Protein AF-A0A1V9YKP7-F1 (afdb_monomer)

Organism: NCBI:txid74557

Structure (mmCIF, N/CA/C/O backbone):
data_AF-A0A1V9YKP7-F1
#
_entry.id   AF-A0A1V9YKP7-F1
#
loop_
_atom_site.group_PDB
_atom_site.id
_atom_site.type_symbol
_atom_site.label_atom_id
_atom_site.label_alt_id
_atom_site.label_comp_id
_atom_site.label_asym_id
_atom_site.label_entity_id
_atom_site.label_seq_id
_atom_site.pdbx_PDB_ins_code
_atom_site.Cartn_x
_atom_site.Cartn_y
_atom_site.Cartn_z
_atom_site.occupancy
_atom_site.B_iso_or_equiv
_atom_site.auth_seq_id
_atom_site.auth_comp_id
_atom_site.auth_asym_id
_atom_site.auth_atom_id
_atom_site.pdbx_PDB_model_num
ATOM 1 N N . MET A 1 1 ? -13.012 -19.879 22.724 1.00 54.12 1 MET A N 1
ATOM 2 C CA . MET A 1 1 ? -13.699 -21.178 22.910 1.00 54.12 1 MET A CA 1
ATOM 3 C C . MET A 1 1 ? -14.481 -21.636 21.665 1.00 54.12 1 MET A C 1
ATOM 5 O O . MET A 1 1 ? -14.403 -22.812 21.354 1.00 54.12 1 MET A O 1
ATOM 9 N N . LEU A 1 2 ? -15.132 -20.753 20.883 1.00 61.84 2 LEU A N 1
ATOM 10 C CA . LEU A 1 2 ? -15.895 -21.142 19.670 1.00 61.84 2 LEU A CA 1
ATOM 11 C C . LEU A 1 2 ? -15.049 -21.610 18.459 1.00 61.84 2 LEU A C 1
ATOM 13 O O . LEU A 1 2 ? -15.466 -22.504 17.734 1.00 61.84 2 LEU A O 1
ATOM 17 N N . MET A 1 3 ? -13.840 -21.072 18.243 1.00 60.72 3 MET A N 1
ATOM 18 C CA . MET A 1 3 ? -13.010 -21.427 17.069 1.00 60.72 3 MET A CA 1
ATOM 19 C C . MET A 1 3 ? -12.435 -22.858 17.086 1.00 60.72 3 MET A C 1
ATOM 21 O O . MET A 1 3 ? -12.074 -23.377 16.031 1.00 60.72 3 MET A O 1
ATOM 25 N N . GLN A 1 4 ? -12.330 -23.497 18.258 1.00 69.12 4 GLN A N 1
ATOM 26 C CA . GLN A 1 4 ? -11.786 -24.859 18.386 1.00 69.12 4 GLN A CA 1
ATOM 27 C C . GLN A 1 4 ? -12.814 -25.955 18.066 1.00 69.12 4 GLN A C 1
ATOM 29 O O . GLN A 1 4 ? -12.416 -27.085 17.809 1.00 69.12 4 GLN A O 1
ATOM 34 N N . GLN A 1 5 ? -14.112 -25.632 18.047 1.00 75.94 5 GLN A N 1
ATOM 35 C CA . GLN A 1 5 ? -15.186 -26.598 17.781 1.00 75.94 5 GLN A CA 1
ATOM 36 C C . GLN A 1 5 ? -15.619 -26.645 16.306 1.00 75.94 5 GLN A C 1
ATOM 38 O O . GLN A 1 5 ? -16.378 -27.525 15.913 1.00 75.94 5 GLN A O 1
ATOM 43 N N . MET A 1 6 ? -15.131 -25.719 15.476 1.00 83.06 6 MET A N 1
ATOM 44 C CA . MET A 1 6 ? -15.504 -25.636 14.064 1.00 83.06 6 MET A CA 1
ATOM 45 C C . MET A 1 6 ? -14.746 -26.663 13.218 1.00 83.06 6 MET A C 1
ATOM 47 O O . MET A 1 6 ? -13.512 -26.731 13.250 1.00 83.06 6 MET A O 1
ATOM 51 N N . ASN A 1 7 ? -15.473 -27.405 12.385 1.00 91.94 7 ASN A N 1
ATOM 52 C CA . ASN A 1 7 ? -14.862 -28.271 11.380 1.00 91.94 7 ASN A CA 1
ATOM 53 C C . ASN A 1 7 ? -14.179 -27.439 10.264 1.00 91.94 7 ASN A C 1
ATOM 55 O O . ASN A 1 7 ? -14.330 -26.217 10.166 1.00 91.94 7 ASN A O 1
ATOM 59 N N . ALA A 1 8 ? -13.364 -28.088 9.427 1.00 92.75 8 ALA A N 1
ATOM 60 C CA . ALA A 1 8 ? -12.609 -27.398 8.374 1.00 92.75 8 ALA A CA 1
ATOM 61 C C . ALA A 1 8 ? -13.515 -26.638 7.387 1.00 92.75 8 ALA A C 1
ATOM 63 O O . ALA A 1 8 ? -13.181 -25.520 6.992 1.00 92.75 8 ALA A O 1
ATOM 64 N N . PHE A 1 9 ? -14.670 -27.215 7.050 1.00 92.44 9 PHE A N 1
ATOM 65 C CA . PHE A 1 9 ? -15.636 -26.625 6.128 1.00 92.44 9 PHE A CA 1
ATOM 66 C C . PHE A 1 9 ? -16.215 -25.313 6.665 1.00 92.44 9 PHE A C 1
ATOM 68 O O . PHE A 1 9 ? -16.228 -24.306 5.962 1.00 92.44 9 PHE A O 1
ATOM 75 N N . GLU A 1 10 ? -16.613 -25.282 7.936 1.00 90.94 10 GLU A N 1
ATOM 76 C CA . GLU A 1 10 ? -17.198 -24.086 8.537 1.00 90.94 10 GLU A CA 1
ATOM 77 C C . GLU A 1 10 ? -16.186 -22.931 8.612 1.00 90.94 10 GLU A C 1
ATOM 79 O O . GLU A 1 10 ? -16.524 -21.774 8.354 1.00 90.94 10 GLU A O 1
ATOM 84 N N . ARG A 1 11 ? -14.911 -23.236 8.894 1.00 90.94 11 ARG A N 1
ATOM 85 C CA . ARG A 1 11 ? -13.830 -22.234 8.872 1.00 90.94 11 ARG A CA 1
ATOM 86 C C . ARG A 1 11 ? -13.591 -21.679 7.469 1.00 90.94 11 ARG A C 1
ATOM 88 O O . ARG A 1 11 ? -13.386 -20.474 7.327 1.00 90.94 11 ARG A O 1
ATOM 95 N N . ALA A 1 12 ? -13.620 -22.539 6.450 1.00 93.44 12 ALA A N 1
ATOM 96 C CA . ALA A 1 12 ? -13.477 -22.120 5.061 1.00 93.44 12 ALA A CA 1
ATOM 97 C C . ALA A 1 12 ? -14.642 -21.217 4.638 1.00 93.44 12 ALA A C 1
ATOM 99 O O . ALA A 1 12 ? -14.405 -20.118 4.142 1.00 93.44 12 ALA A O 1
ATOM 100 N N . TYR A 1 13 ? -15.882 -21.622 4.922 1.00 92.38 13 TYR A N 1
ATOM 101 C CA . TYR A 1 13 ? -17.084 -20.880 4.542 1.00 92.38 13 TYR A CA 1
ATOM 102 C C . TYR A 1 13 ? -17.110 -19.454 5.116 1.00 92.38 13 TYR A C 1
ATOM 104 O O . TYR A 1 13 ? -17.392 -18.502 4.392 1.00 92.38 13 TYR A O 1
ATOM 112 N N . ARG A 1 14 ? -16.719 -19.270 6.387 1.00 90.44 14 ARG A N 1
ATOM 113 C CA . ARG A 1 14 ? -16.667 -17.931 7.008 1.00 90.44 14 ARG A CA 1
ATOM 114 C C . ARG A 1 14 ? -15.625 -16.999 6.384 1.00 90.44 14 ARG A C 1
ATOM 116 O O . ARG A 1 14 ? -15.828 -15.791 6.376 1.00 90.44 14 ARG A O 1
ATOM 123 N N . ARG A 1 15 ? -14.512 -17.539 5.874 1.00 94.06 15 ARG A N 1
ATOM 124 C CA . ARG A 1 15 ? -13.457 -16.752 5.206 1.00 94.06 15 ARG A CA 1
ATOM 125 C C . ARG A 1 15 ? -13.748 -16.533 3.725 1.00 94.06 15 ARG A C 1
ATOM 127 O O . ARG A 1 15 ? -13.323 -15.522 3.174 1.00 94.06 15 ARG A O 1
ATOM 134 N N . LEU A 1 16 ? -14.462 -17.469 3.099 1.00 95.81 16 LEU A N 1
ATOM 135 C CA . LEU A 1 16 ? -14.725 -17.482 1.664 1.00 95.81 16 LEU A CA 1
ATOM 136 C C . LEU A 1 16 ? -15.393 -16.190 1.198 1.00 95.81 16 LEU A C 1
ATOM 138 O O . LEU A 1 16 ? -14.974 -15.640 0.191 1.00 95.81 16 LEU A O 1
ATOM 142 N N . PHE A 1 17 ? -16.367 -15.668 1.946 1.00 90.62 17 PHE A N 1
ATOM 143 C CA . PHE A 1 17 ? -17.062 -14.437 1.566 1.00 90.62 17 PHE A CA 1
ATOM 144 C C . PHE A 1 17 ? -16.105 -13.244 1.400 1.00 90.62 17 PHE A C 1
ATOM 146 O O . PHE A 1 17 ? -16.099 -12.602 0.353 1.00 90.62 17 PHE A O 1
ATOM 153 N N . ALA A 1 18 ? -15.237 -12.998 2.386 1.00 92.88 18 ALA A N 1
ATOM 154 C CA . ALA A 1 18 ? -14.243 -11.928 2.300 1.00 92.88 18 ALA A CA 1
ATOM 155 C C . ALA A 1 18 ? -13.232 -12.176 1.164 1.00 92.88 18 ALA A C 1
ATOM 157 O O . ALA A 1 18 ? -12.909 -11.256 0.419 1.00 92.88 18 ALA A O 1
ATOM 158 N N . LEU A 1 19 ? -12.787 -13.426 0.984 1.00 96.00 19 LEU A N 1
ATOM 159 C CA . LEU A 1 19 ? -11.863 -13.797 -0.093 1.00 96.00 19 LEU A CA 1
ATOM 160 C C . LEU A 1 19 ? -12.472 -13.614 -1.490 1.00 96.00 19 LEU A C 1
ATOM 162 O O . LEU A 1 19 ? -11.758 -13.222 -2.406 1.00 96.00 19 LEU A O 1
ATOM 166 N N . LEU A 1 20 ? -13.773 -13.865 -1.661 1.00 97.12 20 LEU A N 1
ATOM 167 C CA . LEU A 1 20 ? -14.478 -13.640 -2.925 1.00 97.12 20 LEU A CA 1
ATOM 168 C C . LEU A 1 20 ? -14.568 -12.149 -3.266 1.00 97.12 20 LEU A C 1
ATOM 170 O O . LEU A 1 20 ? -14.391 -11.782 -4.425 1.00 97.12 20 LEU A O 1
ATOM 174 N N . ILE A 1 21 ? -14.791 -11.290 -2.266 1.00 94.94 21 ILE A N 1
ATOM 175 C CA . ILE A 1 21 ? -14.767 -9.833 -2.457 1.00 94.94 21 ILE A CA 1
ATOM 176 C C . ILE A 1 21 ? -13.367 -9.385 -2.884 1.00 94.94 21 ILE A C 1
ATOM 178 O O . ILE A 1 21 ? -13.233 -8.675 -3.879 1.00 94.94 21 ILE A O 1
ATOM 182 N N . THR A 1 22 ? -12.323 -9.836 -2.181 1.00 94.44 22 THR A N 1
ATOM 183 C CA . THR A 1 22 ? -10.937 -9.528 -2.557 1.00 94.44 22 THR A CA 1
ATOM 184 C C . THR A 1 22 ? -10.625 -10.020 -3.967 1.00 94.44 22 THR A C 1
ATOM 186 O O . THR A 1 22 ? -10.097 -9.255 -4.763 1.00 94.44 22 THR A O 1
ATOM 189 N N . LEU A 1 23 ? -11.014 -11.249 -4.316 1.00 97.12 23 LEU A N 1
ATOM 190 C CA . LEU A 1 23 ? -10.816 -11.797 -5.658 1.00 97.12 23 LEU A CA 1
ATOM 191 C C . LEU A 1 23 ? -11.456 -10.913 -6.731 1.00 97.12 23 LEU A C 1
ATOM 193 O O . LEU A 1 23 ? -10.826 -10.632 -7.743 1.00 97.12 23 LEU A O 1
ATOM 197 N N . PHE A 1 24 ? -12.690 -10.457 -6.519 1.00 97.75 24 PHE A N 1
ATOM 198 C CA . PHE A 1 24 ? -13.364 -9.591 -7.481 1.00 97.75 24 PHE A CA 1
ATOM 199 C C . PHE A 1 24 ? -12.620 -8.263 -7.681 1.00 97.75 24 PHE A C 1
ATOM 201 O O . PHE A 1 24 ? -12.422 -7.836 -8.817 1.00 97.75 24 PHE A O 1
ATOM 208 N N . ILE A 1 25 ? -12.156 -7.640 -6.595 1.00 95.50 25 ILE A N 1
ATOM 209 C CA . ILE A 1 25 ? -11.366 -6.402 -6.657 1.00 95.50 25 ILE A CA 1
ATOM 210 C C . ILE A 1 25 ? -10.041 -6.646 -7.395 1.00 95.50 25 ILE A C 1
ATOM 212 O O . ILE A 1 25 ? -9.688 -5.878 -8.286 1.00 95.50 25 ILE A O 1
ATOM 216 N N . GLU A 1 26 ? -9.341 -7.740 -7.097 1.00 96.06 26 GLU A N 1
ATOM 217 C CA . GLU A 1 26 ? -8.081 -8.101 -7.761 1.00 96.06 26 GLU A CA 1
ATOM 218 C C . GLU A 1 26 ? -8.268 -8.404 -9.257 1.00 96.06 26 GLU A C 1
ATOM 220 O O . GLU A 1 26 ? -7.414 -8.068 -10.075 1.00 96.06 26 GLU A O 1
ATOM 225 N N . LEU A 1 27 ? -9.411 -8.966 -9.663 1.00 97.50 27 LEU A N 1
ATOM 226 C CA . LEU A 1 27 ? -9.735 -9.138 -11.083 1.00 97.50 27 LEU A CA 1
ATOM 227 C C . LEU A 1 27 ? -9.941 -7.793 -11.797 1.00 97.50 27 LEU A C 1
ATOM 229 O O . LEU A 1 27 ? -9.542 -7.654 -12.955 1.00 97.50 27 LEU A O 1
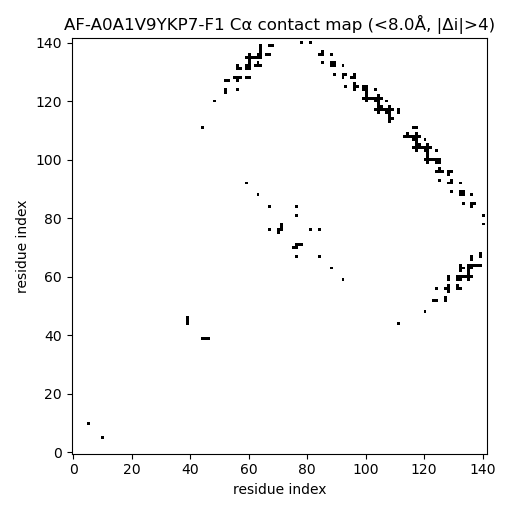ATOM 233 N N . LEU A 1 28 ? -10.503 -6.785 -11.120 1.00 97.50 28 LEU A N 1
ATOM 234 C CA . LEU A 1 28 ? -10.571 -5.421 -11.661 1.00 97.50 28 LEU A CA 1
ATOM 235 C C . LEU A 1 28 ? -9.173 -4.807 -11.796 1.00 97.50 28 LEU A C 1
ATOM 237 O O . LEU A 1 28 ? -8.884 -4.172 -12.809 1.00 97.50 28 LEU A O 1
ATOM 241 N N . VAL A 1 29 ? -8.285 -5.038 -10.825 1.00 95.44 29 VAL A N 1
ATOM 242 C CA . VAL A 1 29 ? -6.878 -4.614 -10.908 1.00 95.44 29 VAL A CA 1
ATOM 243 C C . VAL A 1 29 ? -6.185 -5.285 -12.097 1.00 95.44 29 VAL A C 1
ATOM 245 O O . VAL A 1 29 ? -5.555 -4.598 -12.901 1.00 95.44 29 VAL A O 1
ATOM 248 N N . ALA A 1 30 ? -6.361 -6.596 -12.282 1.00 96.12 30 ALA A N 1
ATOM 249 C CA . ALA A 1 30 ? -5.820 -7.326 -13.428 1.00 96.12 30 ALA A CA 1
ATOM 250 C C . ALA A 1 30 ? -6.344 -6.776 -14.767 1.00 96.12 30 ALA A C 1
ATOM 252 O O . ALA A 1 30 ? -5.574 -6.608 -15.717 1.00 96.12 30 ALA A O 1
ATOM 253 N N . PHE A 1 31 ? -7.633 -6.426 -14.835 1.00 97.00 31 PHE A N 1
ATOM 254 C CA . PHE A 1 31 ? -8.212 -5.764 -16.002 1.00 97.00 31 PHE A CA 1
ATOM 255 C C . PHE A 1 31 ? -7.547 -4.408 -16.275 1.00 97.00 31 PHE A C 1
ATOM 257 O O . PHE A 1 31 ? -7.166 -4.146 -17.415 1.00 97.00 31 PHE A O 1
ATOM 264 N N . VAL A 1 32 ? -7.334 -3.572 -15.254 1.00 96.12 32 VAL A N 1
ATOM 265 C CA . VAL A 1 32 ? -6.629 -2.287 -15.407 1.00 96.12 32 VAL A CA 1
ATOM 266 C C . VAL A 1 32 ? -5.198 -2.505 -15.901 1.00 96.12 32 VAL A C 1
ATOM 268 O O . VAL A 1 32 ? -4.803 -1.874 -16.877 1.00 96.12 32 VAL A O 1
ATOM 271 N N . ILE A 1 33 ? -4.448 -3.438 -15.306 1.00 95.75 33 ILE A N 1
ATOM 272 C CA . ILE A 1 33 ? -3.074 -3.773 -15.717 1.00 95.75 33 ILE A CA 1
ATOM 273 C C . ILE A 1 33 ? -3.028 -4.209 -17.190 1.00 95.75 33 ILE A C 1
ATOM 275 O O . ILE A 1 33 ? -2.132 -3.788 -17.921 1.00 95.75 33 ILE A O 1
ATOM 279 N N . SER A 1 34 ? -4.019 -4.977 -17.665 1.00 95.69 34 SER A N 1
ATOM 280 C CA . SER A 1 34 ? -4.099 -5.415 -19.070 1.00 95.69 34 SER A CA 1
ATOM 281 C C . SER A 1 34 ? -4.232 -4.266 -20.077 1.00 95.69 34 SER A C 1
ATOM 283 O O . SER A 1 34 ? -3.917 -4.425 -21.252 1.00 95.69 34 SER A O 1
ATOM 285 N N . ARG A 1 35 ? -4.668 -3.078 -19.639 1.00 97.06 35 ARG A N 1
ATOM 286 C CA . ARG A 1 35 ? -4.721 -1.881 -20.493 1.00 97.06 35 ARG A CA 1
ATOM 287 C C . ARG A 1 35 ? -3.348 -1.243 -20.708 1.00 97.06 35 ARG A C 1
ATOM 289 O O . ARG A 1 35 ? -3.223 -0.407 -21.596 1.00 97.06 35 ARG A O 1
ATOM 296 N N . TYR A 1 36 ? -2.338 -1.644 -19.935 1.00 95.50 36 TYR A N 1
ATOM 297 C CA . TYR A 1 36 ? -0.969 -1.128 -19.992 1.00 95.50 36 TYR A CA 1
ATOM 298 C C . TYR A 1 36 ? 0.032 -2.151 -20.549 1.00 95.50 36 TYR A C 1
ATOM 300 O O . TYR A 1 36 ? 1.235 -2.002 -20.339 1.00 95.50 36 TYR A O 1
ATOM 308 N N . THR A 1 37 ? -0.429 -3.186 -21.264 1.00 93.44 37 THR A N 1
ATOM 309 C CA . THR A 1 37 ? 0.443 -4.238 -21.814 1.00 93.44 37 THR A CA 1
ATOM 310 C C . THR A 1 37 ? 1.579 -3.680 -22.673 1.00 93.44 37 THR A C 1
ATOM 312 O O . THR A 1 37 ? 2.713 -4.103 -22.479 1.00 93.44 37 THR A O 1
ATOM 315 N N . ASP A 1 38 ? 1.328 -2.690 -23.533 1.00 95.75 38 ASP A N 1
ATOM 316 C CA . ASP A 1 38 ? 2.373 -2.079 -24.374 1.00 95.75 38 ASP A CA 1
ATOM 317 C C . ASP A 1 38 ? 3.473 -1.405 -23.528 1.00 95.75 38 ASP A C 1
ATOM 319 O O . ASP A 1 38 ? 4.673 -1.557 -23.780 1.00 95.75 38 ASP A O 1
ATOM 323 N N . THR A 1 39 ? 3.079 -0.717 -22.451 1.00 94.38 39 THR A N 1
ATOM 324 C CA . THR A 1 39 ? 4.014 -0.118 -21.488 1.00 94.38 39 THR A CA 1
AT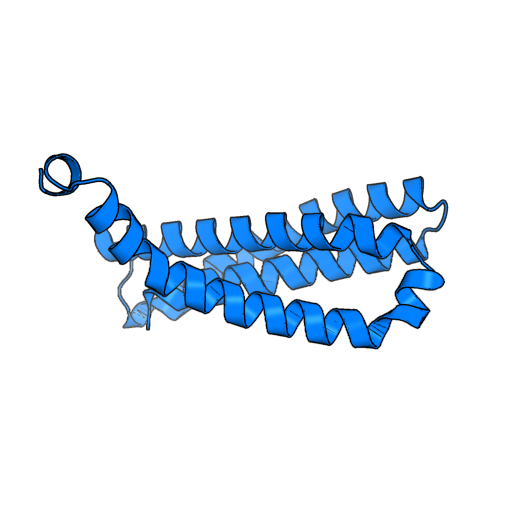OM 325 C C . THR A 1 39 ? 4.811 -1.190 -20.751 1.00 94.38 39 THR A C 1
ATOM 327 O O . THR A 1 39 ? 6.019 -1.048 -20.580 1.00 94.38 39 THR A O 1
ATOM 330 N N . LEU A 1 40 ? 4.160 -2.277 -20.330 1.00 94.56 40 LEU A N 1
ATOM 331 C CA . LEU A 1 40 ? 4.808 -3.384 -19.624 1.00 94.56 40 LEU A CA 1
ATOM 332 C C . LEU A 1 40 ? 5.735 -4.198 -20.536 1.00 94.56 40 LEU A C 1
ATOM 334 O O . LEU A 1 40 ? 6.712 -4.758 -20.053 1.00 94.56 40 LEU A O 1
ATOM 338 N N . GLN A 1 41 ? 5.479 -4.238 -21.844 1.00 95.00 41 GLN A N 1
ATOM 339 C CA . GLN A 1 41 ? 6.409 -4.804 -22.825 1.00 95.00 41 GLN A CA 1
ATOM 340 C C . GLN A 1 41 ? 7.628 -3.903 -23.036 1.00 95.00 41 GLN A C 1
ATOM 342 O O . GLN A 1 41 ? 8.741 -4.401 -23.179 1.00 95.00 41 GLN A O 1
ATOM 347 N N . THR A 1 42 ? 7.429 -2.583 -23.006 1.00 94.88 42 THR A N 1
ATOM 348 C CA . THR A 1 42 ? 8.520 -1.601 -23.104 1.00 94.88 42 THR A CA 1
ATOM 349 C C . THR A 1 42 ? 9.386 -1.589 -21.840 1.00 94.88 42 THR A C 1
ATOM 351 O O . THR A 1 42 ? 10.607 -1.467 -21.923 1.00 94.88 42 THR A O 1
ATOM 354 N N . TYR A 1 43 ? 8.771 -1.766 -20.666 1.00 93.81 43 TYR A N 1
ATOM 355 C CA . TYR A 1 43 ? 9.438 -1.771 -19.361 1.00 93.81 43 TYR A CA 1
ATOM 356 C C . TYR A 1 43 ? 9.074 -3.022 -18.539 1.00 93.81 43 TYR A C 1
ATOM 358 O O . TYR A 1 43 ? 8.318 -2.924 -17.564 1.00 93.81 43 TYR A O 1
ATOM 366 N N . PRO A 1 44 ? 9.635 -4.204 -18.869 1.00 93.25 44 PRO A N 1
ATOM 367 C CA . PRO A 1 44 ? 9.250 -5.474 -18.244 1.00 93.25 44 PRO A CA 1
ATOM 368 C C . PRO A 1 44 ? 9.445 -5.514 -16.729 1.00 93.25 44 PRO A C 1
ATOM 370 O O . PRO A 1 44 ? 8.681 -6.167 -16.017 1.00 93.25 44 PRO A O 1
ATOM 373 N N . LEU A 1 45 ? 10.433 -4.779 -16.214 1.00 94.94 45 LEU A N 1
ATOM 374 C CA . LEU A 1 45 ? 10.734 -4.756 -14.788 1.00 94.94 45 LEU A CA 1
ATOM 375 C C . LEU A 1 45 ? 9.585 -4.161 -13.949 1.00 94.94 45 LEU A C 1
ATOM 377 O O . LEU A 1 45 ? 9.458 -4.505 -12.777 1.00 94.94 45 LEU A O 1
ATOM 381 N N . LEU A 1 46 ? 8.685 -3.356 -14.537 1.00 95.50 46 LEU A N 1
ATOM 382 C CA . LEU A 1 46 ? 7.482 -2.875 -13.842 1.00 95.50 46 LEU A CA 1
ATOM 383 C C . LEU A 1 46 ? 6.621 -4.032 -13.326 1.00 95.50 46 LEU A C 1
ATOM 385 O O . LEU A 1 46 ? 6.105 -3.953 -12.213 1.00 95.50 46 LEU A O 1
ATOM 389 N N . MET A 1 47 ? 6.521 -5.132 -14.081 1.00 95.25 47 MET A N 1
ATOM 390 C CA . MET A 1 47 ? 5.746 -6.305 -13.668 1.00 95.25 47 MET A CA 1
ATOM 391 C C . MET A 1 47 ? 6.292 -6.939 -12.385 1.00 95.25 47 MET A C 1
ATOM 393 O O . MET A 1 47 ? 5.513 -7.422 -11.567 1.00 95.25 47 MET A O 1
ATOM 397 N N . ALA A 1 48 ? 7.611 -6.895 -12.177 1.00 94.44 48 ALA A N 1
ATOM 398 C CA . ALA A 1 48 ? 8.238 -7.401 -10.959 1.00 94.44 48 ALA A CA 1
ATOM 399 C C . ALA A 1 48 ? 7.954 -6.507 -9.737 1.00 94.44 48 ALA A C 1
ATOM 401 O O . ALA A 1 48 ? 7.891 -7.007 -8.615 1.00 94.44 48 ALA A O 1
ATOM 402 N N . PHE A 1 49 ? 7.733 -5.203 -9.941 1.00 96.75 49 PHE A N 1
ATOM 403 C CA . PHE A 1 49 ? 7.426 -4.259 -8.863 1.00 96.75 49 PHE A CA 1
ATOM 404 C C . PHE A 1 49 ? 5.939 -4.199 -8.488 1.00 96.75 49 PHE A C 1
ATOM 406 O O . PHE A 1 49 ? 5.639 -3.863 -7.345 1.00 96.75 49 PHE A O 1
ATOM 413 N N . ILE A 1 50 ? 5.010 -4.579 -9.376 1.00 96.38 50 ILE A N 1
ATOM 414 C CA . ILE A 1 50 ? 3.565 -4.649 -9.068 1.00 96.38 50 ILE A CA 1
ATOM 415 C C . ILE A 1 50 ? 3.272 -5.439 -7.772 1.00 96.38 50 ILE A C 1
ATOM 417 O O . ILE A 1 50 ? 2.661 -4.865 -6.865 1.00 96.38 50 ILE A O 1
ATOM 421 N N . PRO A 1 51 ? 3.708 -6.709 -7.610 1.00 96.44 51 PRO A N 1
ATOM 422 C CA . PRO A 1 51 ? 3.417 -7.469 -6.393 1.00 96.44 51 PRO A CA 1
ATOM 423 C C . PRO A 1 51 ? 4.131 -6.906 -5.160 1.00 96.44 51 PRO A C 1
ATOM 425 O O . PRO A 1 51 ? 3.592 -6.984 -4.059 1.00 96.44 51 PRO A O 1
ATOM 428 N N . VAL A 1 52 ? 5.315 -6.306 -5.328 1.00 97.06 52 VAL A N 1
ATOM 429 C CA . VAL A 1 52 ? 6.059 -5.669 -4.230 1.00 97.06 52 VAL A CA 1
ATOM 430 C C . VAL A 1 52 ? 5.282 -4.474 -3.688 1.00 97.06 52 VAL A C 1
ATOM 432 O O . VAL A 1 52 ? 5.065 -4.378 -2.479 1.00 97.06 52 VAL A O 1
ATOM 435 N N . ILE A 1 53 ? 4.825 -3.595 -4.583 1.00 97.75 53 ILE A N 1
ATOM 436 C CA . ILE A 1 53 ? 4.046 -2.414 -4.216 1.00 97.75 53 ILE A CA 1
ATOM 437 C C . ILE A 1 53 ? 2.743 -2.841 -3.538 1.00 97.75 53 ILE A C 1
ATOM 439 O O . ILE A 1 53 ? 2.439 -2.398 -2.431 1.00 97.75 53 ILE A O 1
ATOM 443 N N . SER A 1 54 ? 2.023 -3.784 -4.152 1.00 96.44 54 SER A N 1
ATOM 444 C CA . SER A 1 54 ? 0.755 -4.290 -3.624 1.00 96.44 54 SER A CA 1
ATOM 445 C C . SER A 1 54 ? 0.898 -4.911 -2.231 1.00 96.44 54 SER A C 1
ATOM 447 O O . SER A 1 54 ? 0.117 -4.608 -1.329 1.00 96.44 54 SER A O 1
ATOM 449 N N . ALA A 1 55 ? 1.909 -5.759 -2.021 1.00 97.25 55 ALA A N 1
ATOM 450 C CA . ALA A 1 55 ? 2.104 -6.453 -0.751 1.00 97.25 55 ALA A CA 1
ATOM 451 C C . ALA A 1 55 ? 2.497 -5.499 0.385 1.00 97.25 55 ALA A C 1
ATOM 453 O O . ALA A 1 55 ? 1.981 -5.609 1.498 1.00 97.25 55 ALA A O 1
ATOM 454 N N . VAL A 1 56 ? 3.402 -4.553 0.119 1.00 97.88 56 VAL A N 1
ATOM 455 C CA . VAL A 1 56 ? 3.862 -3.605 1.142 1.00 97.88 56 VAL A CA 1
ATOM 456 C C . VAL A 1 56 ? 2.739 -2.649 1.530 1.00 97.88 56 VAL A C 1
ATOM 458 O O . VAL A 1 56 ? 2.464 -2.500 2.721 1.00 97.88 56 VAL A O 1
ATOM 461 N N . SER A 1 57 ? 2.049 -2.054 0.557 1.00 97.12 57 SER A N 1
ATOM 462 C CA . SER A 1 57 ? 0.927 -1.156 0.837 1.00 97.12 57 SER A CA 1
ATOM 463 C C . SER A 1 57 ? -0.218 -1.891 1.533 1.00 97.12 57 SER A C 1
ATOM 465 O O . SER A 1 57 ? -0.734 -1.400 2.534 1.00 97.12 57 SER A O 1
ATOM 467 N N . GLY A 1 58 ? -0.555 -3.110 1.097 1.00 96.44 58 GLY A N 1
ATOM 468 C CA . GLY A 1 58 ? -1.557 -3.945 1.764 1.00 96.44 58 GLY A CA 1
ATOM 469 C C . GLY A 1 58 ? -1.224 -4.213 3.235 1.00 96.44 58 GLY A C 1
ATOM 470 O O . GLY A 1 58 ? -2.088 -4.073 4.102 1.00 96.44 58 GLY A O 1
ATOM 471 N N . ASN A 1 59 ? 0.041 -4.508 3.547 1.00 97.50 59 ASN A N 1
ATOM 472 C CA . ASN A 1 59 ? 0.492 -4.693 4.926 1.00 97.50 59 ASN A CA 1
ATOM 473 C C . ASN A 1 59 ? 0.392 -3.410 5.759 1.00 97.50 59 ASN A C 1
ATOM 475 O O . ASN A 1 59 ? 0.001 -3.487 6.922 1.00 97.50 59 ASN A O 1
ATOM 479 N N . VAL A 1 60 ? 0.695 -2.242 5.184 1.00 97.81 60 VAL A N 1
ATOM 480 C CA . VAL A 1 60 ? 0.490 -0.957 5.873 1.00 97.81 60 VAL A CA 1
ATOM 481 C C . VAL A 1 60 ? -0.994 -0.738 6.173 1.00 97.81 60 VAL A C 1
ATOM 483 O O . VAL A 1 60 ? -1.343 -0.427 7.308 1.00 97.81 60 VAL A O 1
ATOM 486 N N . GLY A 1 61 ? -1.884 -0.977 5.206 1.00 97.19 61 GLY A N 1
ATOM 487 C CA . GLY A 1 61 ? -3.328 -0.848 5.426 1.00 97.19 61 GLY A CA 1
ATOM 488 C C . GLY A 1 61 ? -3.851 -1.778 6.527 1.00 97.19 61 GLY A C 1
ATOM 489 O O . GLY A 1 61 ? -4.633 -1.355 7.380 1.00 97.19 61 GLY A O 1
ATOM 490 N N . LEU A 1 62 ? -3.369 -3.026 6.572 1.00 96.75 62 LEU A N 1
ATOM 491 C CA . LEU A 1 62 ? -3.697 -3.977 7.641 1.00 96.75 62 LEU A CA 1
ATOM 492 C C . LEU A 1 62 ? -3.165 -3.527 9.009 1.00 96.75 62 LEU A C 1
ATOM 494 O O . LEU A 1 62 ? -3.863 -3.682 10.014 1.00 96.75 62 LEU A O 1
ATOM 498 N N . GLN A 1 63 ? -1.960 -2.951 9.062 1.00 97.75 63 GLN A N 1
ATOM 499 C CA . GLN A 1 63 ? -1.397 -2.391 10.292 1.00 97.75 63 GLN A CA 1
ATOM 500 C C . GLN A 1 63 ? -2.248 -1.223 10.798 1.00 97.75 63 GLN A C 1
ATOM 502 O O . GLN A 1 63 ? -2.689 -1.261 11.948 1.00 97.75 63 GLN A O 1
ATOM 507 N N . SER A 1 64 ? -2.569 -0.254 9.938 1.00 96.81 64 SER A N 1
ATOM 508 C CA . SER A 1 64 ? -3.414 0.887 10.303 1.00 96.81 64 SER A CA 1
ATOM 509 C C . SER A 1 64 ? -4.816 0.453 10.748 1.00 96.81 64 SER A C 1
ATOM 511 O O . SER A 1 64 ? -5.304 0.910 11.782 1.00 96.81 64 SER A O 1
ATOM 513 N N . SER A 1 65 ? -5.444 -0.504 10.053 1.00 96.94 65 SER A N 1
ATOM 514 C CA . SER A 1 65 ? -6.743 -1.062 10.460 1.00 96.94 65 SER A CA 1
ATOM 515 C C . SER A 1 65 ? -6.672 -1.751 11.823 1.00 96.94 65 SER A C 1
ATOM 517 O O . SER A 1 65 ? -7.524 -1.519 12.685 1.00 96.94 65 SER A O 1
ATOM 519 N N . SER A 1 66 ? -5.629 -2.548 12.073 1.00 96.75 66 SER A N 1
ATOM 520 C CA . SER A 1 66 ? -5.433 -3.206 13.366 1.00 96.75 66 SER A CA 1
ATOM 521 C C . SER A 1 66 ? -5.198 -2.206 14.501 1.00 96.75 66 SER A C 1
ATOM 523 O O . SER A 1 66 ? -5.685 -2.439 15.609 1.00 96.75 66 SER A O 1
ATOM 525 N N . ILE A 1 67 ? -4.459 -1.119 14.257 1.00 96.00 67 ILE A N 1
ATOM 526 C CA . ILE A 1 67 ? -4.195 -0.071 15.252 1.00 96.00 67 ILE A CA 1
ATOM 527 C C . ILE A 1 67 ? -5.498 0.639 15.625 1.00 96.00 67 ILE A C 1
ATOM 529 O O . ILE A 1 67 ? -5.832 0.707 16.810 1.00 96.00 67 ILE A O 1
ATOM 533 N N . ILE A 1 68 ? -6.274 1.093 14.634 1.00 95.88 68 ILE A N 1
ATOM 534 C CA . ILE A 1 68 ? -7.546 1.789 14.874 1.00 95.88 68 ILE A CA 1
ATOM 535 C C . ILE A 1 68 ? -8.564 0.862 15.541 1.00 95.88 68 ILE A C 1
ATOM 537 O O . ILE A 1 68 ? -9.146 1.229 16.560 1.00 95.88 68 ILE A O 1
ATOM 541 N N . THR A 1 69 ? -8.725 -0.368 15.047 1.00 95.56 69 THR A N 1
ATOM 542 C CA . THR A 1 69 ? -9.647 -1.353 15.641 1.00 95.56 69 THR A CA 1
ATOM 543 C C . THR A 1 69 ? -9.305 -1.620 17.106 1.00 95.56 69 THR A C 1
ATOM 545 O O . THR A 1 69 ? -10.187 -1.656 17.964 1.00 95.56 69 THR A O 1
ATOM 548 N N . ARG A 1 70 ? -8.012 -1.763 17.426 1.00 94.81 70 ARG A N 1
ATOM 549 C CA . ARG A 1 70 ? -7.554 -1.961 18.804 1.00 94.81 70 ARG A CA 1
ATOM 550 C C . ARG A 1 70 ? -7.795 -0.726 19.668 1.00 94.81 70 ARG A C 1
ATOM 552 O O . ARG A 1 70 ? -8.206 -0.872 20.816 1.00 94.81 70 ARG A O 1
ATOM 559 N N . ALA A 1 71 ? -7.553 0.471 19.141 1.00 93.38 71 ALA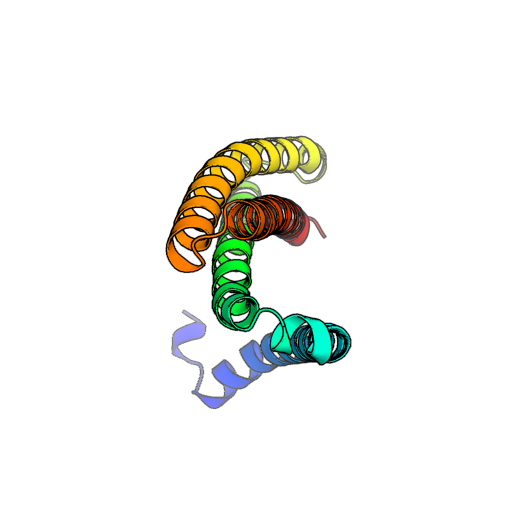 A N 1
ATOM 560 C CA . ALA A 1 71 ? -7.791 1.718 19.861 1.00 93.38 71 ALA A CA 1
ATOM 561 C C . ALA A 1 71 ? -9.279 1.914 20.195 1.00 93.38 71 ALA A C 1
ATOM 563 O O . ALA A 1 71 ? -9.599 2.300 21.319 1.00 93.38 71 ALA A O 1
ATOM 564 N N . LEU A 1 72 ? -10.176 1.582 19.260 1.00 94.12 72 LEU A N 1
ATOM 565 C CA . LEU A 1 72 ? -11.626 1.577 19.479 1.00 94.12 72 LEU A CA 1
ATOM 566 C C . LEU A 1 72 ? -12.025 0.544 20.542 1.00 94.12 72 LEU A C 1
ATOM 568 O O . LEU A 1 72 ? -12.735 0.876 21.487 1.00 94.12 72 LEU A O 1
ATOM 572 N N . ALA A 1 73 ? -11.523 -0.691 20.435 1.00 94.56 73 ALA A N 1
ATOM 573 C CA . ALA A 1 73 ? -11.844 -1.769 21.373 1.00 94.56 73 ALA A CA 1
ATOM 574 C C . ALA A 1 73 ? -11.374 -1.488 22.812 1.00 94.56 73 ALA A C 1
ATOM 576 O O . ALA A 1 73 ? -12.008 -1.930 23.766 1.00 94.56 73 ALA A O 1
ATOM 577 N N . LEU A 1 74 ? -10.271 -0.750 22.972 1.00 95.00 74 LEU A N 1
ATOM 578 C CA . LEU A 1 74 ? -9.747 -0.320 24.272 1.00 95.00 74 LEU A CA 1
ATOM 579 C C . LEU A 1 74 ? -10.367 0.996 24.776 1.00 95.00 74 LEU A C 1
ATOM 581 O O . LEU A 1 74 ? -10.002 1.453 25.855 1.00 95.00 74 LEU A O 1
ATOM 585 N N . GLY A 1 75 ? -11.265 1.626 24.008 1.00 91.62 75 GLY A N 1
ATOM 586 C CA . GLY A 1 75 ? -11.868 2.916 24.357 1.00 91.62 75 GLY A CA 1
ATOM 587 C C . GLY A 1 75 ? -10.892 4.101 24.331 1.00 91.62 75 GLY A C 1
ATOM 588 O O . GLY A 1 75 ? -11.192 5.149 24.894 1.00 91.62 75 GLY A O 1
ATOM 589 N N . LEU A 1 76 ? -9.726 3.950 23.689 1.00 89.81 76 LEU A N 1
ATOM 590 C CA . LEU A 1 76 ? -8.711 5.005 23.552 1.00 89.81 76 LEU A CA 1
ATOM 591 C C . LEU A 1 76 ? -9.103 6.055 22.506 1.00 89.81 76 LEU A C 1
ATOM 593 O O . LEU A 1 76 ? -8.643 7.193 22.559 1.00 89.81 76 LEU A O 1
ATOM 597 N N . VAL A 1 77 ? -9.936 5.660 21.543 1.00 88.81 77 VAL A N 1
ATOM 598 C CA . VAL A 1 77 ? -10.496 6.518 20.497 1.00 88.81 77 VAL A CA 1
ATOM 599 C C . VAL A 1 77 ? -11.997 6.264 20.439 1.00 88.81 77 VAL A C 1
ATOM 601 O O . VAL A 1 77 ? -12.447 5.127 20.547 1.00 88.81 77 VAL A O 1
ATOM 604 N N . SER A 1 78 ? -12.777 7.327 20.255 1.00 86.25 78 SER A N 1
ATOM 605 C CA . SER A 1 78 ? -14.210 7.243 19.959 1.00 86.25 78 SER A CA 1
ATOM 606 C C . SER A 1 78 ? -14.465 7.616 18.498 1.00 86.25 78 SER A C 1
ATOM 608 O O . SER A 1 78 ? -13.704 8.391 17.918 1.00 86.25 78 SER A O 1
ATOM 610 N N . VAL A 1 79 ? -15.547 7.105 17.902 1.00 81.50 79 VAL A N 1
ATOM 611 C CA . VAL A 1 79 ? -15.917 7.394 16.499 1.00 81.50 79 VAL A CA 1
ATOM 612 C C . VAL A 1 79 ? -15.965 8.906 16.191 1.00 81.50 79 VAL A C 1
ATOM 614 O O . VAL A 1 79 ? -15.384 9.312 15.187 1.00 81.50 79 VAL A O 1
ATOM 617 N N . PRO A 1 80 ? -16.517 9.787 17.057 1.00 83.81 80 PRO A N 1
ATOM 618 C CA . PRO A 1 80 ? -16.495 11.235 16.816 1.00 83.81 80 PRO A CA 1
ATOM 619 C C . PRO A 1 80 ? -15.087 11.854 16.785 1.00 83.81 80 PRO A C 1
ATOM 621 O O . PRO A 1 80 ? -14.889 12.916 16.203 1.00 83.81 80 PRO A O 1
ATOM 624 N N . GLN A 1 81 ? -14.101 11.206 17.414 1.00 82.38 81 GLN A N 1
ATOM 625 C CA . GLN A 1 81 ? -12.700 11.643 17.459 1.00 82.38 81 GLN A CA 1
ATOM 626 C C . GLN A 1 81 ? -11.829 10.941 16.406 1.00 82.38 81 GLN A C 1
ATOM 628 O O . GLN A 1 81 ? -10.620 11.180 16.334 1.00 82.38 81 GLN A O 1
ATOM 633 N N . ALA A 1 82 ? -12.421 10.077 15.581 1.00 83.81 82 ALA A N 1
ATOM 634 C CA . ALA A 1 82 ? -11.679 9.197 14.696 1.00 83.81 82 ALA A CA 1
ATOM 635 C C . ALA A 1 82 ? -10.942 9.931 13.567 1.00 83.81 82 ALA A C 1
ATOM 637 O O . ALA A 1 82 ? -9.905 9.458 13.111 1.00 83.81 82 ALA A O 1
ATOM 638 N N . SER A 1 83 ? -11.392 11.129 13.183 1.00 87.88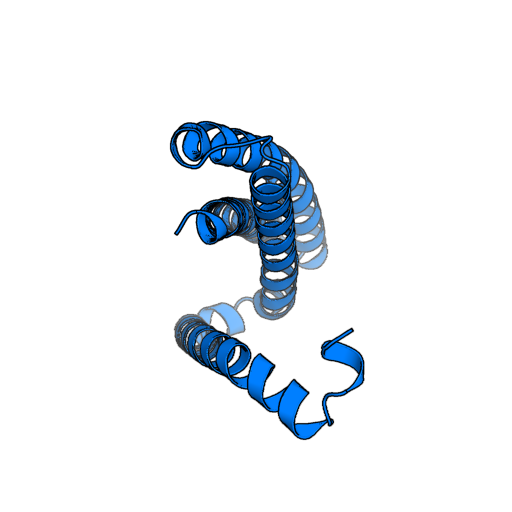 83 SER A N 1
ATOM 639 C CA . SER A 1 83 ? -10.675 11.990 12.232 1.00 87.88 83 SER A CA 1
ATOM 640 C C . SER A 1 83 ? -9.261 12.338 12.710 1.00 87.88 83 SER A C 1
ATOM 642 O O . SER A 1 83 ? -8.319 12.335 11.918 1.00 87.88 83 SER A O 1
ATOM 644 N N . LYS A 1 84 ? -9.080 12.568 14.018 1.00 90.94 84 LYS A N 1
ATOM 645 C CA . LYS A 1 84 ? -7.764 12.826 14.616 1.00 90.94 84 LYS A CA 1
ATOM 646 C C . LYS A 1 84 ? -6.891 11.569 14.610 1.00 90.94 84 LYS A C 1
ATOM 648 O O . LYS A 1 84 ? -5.690 11.667 14.386 1.00 90.94 84 LYS A O 1
ATOM 653 N N . ALA A 1 85 ? -7.487 10.398 14.835 1.00 91.38 85 ALA A N 1
ATOM 654 C CA . ALA A 1 85 ? -6.773 9.125 14.782 1.00 91.38 85 ALA A CA 1
ATOM 655 C C . ALA A 1 85 ? -6.305 8.792 13.354 1.00 91.38 85 ALA A C 1
ATOM 657 O O . ALA A 1 85 ? -5.138 8.461 13.166 1.00 91.38 85 ALA A O 1
ATOM 658 N N . ILE A 1 86 ? -7.169 8.986 12.349 1.00 93.88 86 ILE A N 1
ATOM 659 C CA . ILE A 1 86 ? -6.805 8.861 10.929 1.00 93.88 86 ILE A CA 1
ATOM 660 C C . ILE A 1 86 ? -5.657 9.813 10.579 1.00 93.88 86 ILE A C 1
ATOM 662 O O . ILE A 1 86 ? -4.710 9.412 9.910 1.00 93.88 86 ILE A O 1
ATOM 666 N N . LEU A 1 87 ? -5.700 11.065 11.048 1.00 95.56 87 LEU A N 1
ATOM 667 C CA . LEU A 1 87 ? -4.636 12.027 10.761 1.00 95.56 87 LEU A CA 1
ATOM 668 C C . LEU A 1 87 ? -3.273 11.570 11.306 1.00 95.56 87 LEU A C 1
ATOM 670 O O . LEU A 1 87 ? -2.275 11.696 10.599 1.00 95.56 87 LEU A O 1
ATOM 674 N N . HIS A 1 88 ? -3.220 11.019 12.522 1.00 94.25 88 HIS A N 1
ATOM 675 C CA . HIS A 1 88 ? -1.974 10.470 13.069 1.00 94.25 88 HIS A CA 1
ATOM 676 C C . HIS A 1 88 ? -1.462 9.275 12.251 1.00 94.25 88 HIS A C 1
ATOM 678 O O . HIS A 1 88 ? -0.261 9.178 12.005 1.00 94.25 88 HIS A O 1
ATOM 684 N N . GLU A 1 89 ? -2.356 8.406 11.773 1.00 96.25 89 GLU A N 1
ATOM 685 C CA . GLU A 1 89 ? -1.976 7.288 10.899 1.00 96.25 89 GLU A CA 1
ATOM 686 C C . GLU A 1 89 ? -1.447 7.772 9.544 1.00 96.25 89 GLU A C 1
ATOM 688 O O . GLU A 1 89 ? -0.428 7.278 9.070 1.00 96.25 89 GLU A O 1
ATOM 693 N N . ILE A 1 90 ? -2.062 8.794 8.942 1.00 96.81 90 ILE A N 1
ATOM 694 C CA . ILE A 1 90 ? -1.549 9.409 7.709 1.00 96.81 90 ILE A CA 1
ATOM 695 C C . ILE A 1 90 ? -0.164 10.026 7.948 1.00 96.81 90 ILE A C 1
ATOM 697 O O . ILE A 1 90 ? 0.724 9.885 7.111 1.00 96.81 90 ILE A O 1
ATOM 701 N N . GLN A 1 91 ? 0.053 10.688 9.088 1.00 97.94 91 GLN A N 1
ATOM 702 C CA . GLN A 1 91 ? 1.361 11.245 9.446 1.00 97.94 91 GLN A CA 1
ATOM 703 C C . GLN A 1 91 ? 2.431 10.156 9.587 1.00 97.94 91 GLN A C 1
ATOM 705 O O . GLN A 1 91 ? 3.534 10.314 9.064 1.00 97.94 91 GLN A O 1
ATOM 710 N N . ALA A 1 92 ? 2.106 9.035 10.232 1.00 97.69 92 ALA A N 1
ATOM 711 C CA . ALA A 1 92 ? 3.001 7.883 10.298 1.00 97.69 92 ALA A CA 1
ATOM 712 C C . ALA A 1 92 ? 3.273 7.302 8.897 1.00 97.69 92 ALA A C 1
ATOM 714 O O . ALA A 1 92 ? 4.424 7.041 8.538 1.00 97.69 92 ALA A O 1
ATOM 715 N N . ALA A 1 93 ? 2.233 7.178 8.071 1.00 97.94 93 ALA A N 1
ATOM 716 C CA . ALA A 1 93 ? 2.328 6.673 6.707 1.00 97.94 93 ALA A CA 1
ATOM 717 C C . ALA A 1 93 ? 3.136 7.583 5.774 1.00 97.94 93 ALA A C 1
ATOM 719 O O . ALA A 1 93 ? 3.778 7.074 4.863 1.00 97.94 93 ALA A O 1
ATOM 720 N N . LEU A 1 94 ? 3.175 8.900 6.003 1.00 98.44 94 LEU A N 1
ATOM 721 C CA . LEU A 1 94 ? 4.068 9.810 5.275 1.00 98.44 94 LEU A CA 1
ATOM 722 C C . LEU A 1 94 ? 5.536 9.453 5.515 1.00 98.44 94 LEU A C 1
ATOM 724 O O . LEU A 1 94 ? 6.313 9.365 4.567 1.00 98.44 94 LEU A O 1
ATOM 728 N N . ILE A 1 95 ? 5.911 9.200 6.769 1.00 98.44 95 ILE A N 1
ATOM 729 C CA . ILE A 1 95 ? 7.286 8.845 7.139 1.00 98.44 95 ILE A CA 1
ATOM 730 C C . ILE A 1 95 ? 7.644 7.465 6.574 1.00 98.44 95 ILE A C 1
ATOM 732 O O . ILE A 1 95 ? 8.680 7.308 5.925 1.00 98.44 95 ILE A O 1
ATOM 736 N N . ILE A 1 96 ? 6.767 6.475 6.774 1.00 98.00 96 ILE A N 1
ATOM 737 C CA . ILE A 1 96 ? 6.952 5.108 6.266 1.00 98.00 96 ILE A CA 1
ATOM 738 C C . ILE A 1 96 ? 7.008 5.111 4.737 1.00 98.00 96 ILE A C 1
ATOM 740 O O . ILE A 1 96 ? 7.895 4.501 4.146 1.00 98.00 96 ILE A O 1
ATOM 744 N N . GLY A 1 97 ? 6.089 5.827 4.096 1.00 98.31 97 GLY A N 1
ATOM 745 C CA . GLY A 1 97 ? 6.011 5.953 2.651 1.00 98.31 97 GLY A CA 1
ATOM 746 C C . GLY A 1 97 ? 7.272 6.576 2.072 1.00 98.31 97 GLY A C 1
ATOM 747 O O . GLY A 1 97 ? 7.773 6.080 1.070 1.00 98.31 97 GLY A O 1
ATOM 748 N N . LEU A 1 98 ? 7.800 7.644 2.681 1.00 98.56 98 LEU A N 1
ATOM 749 C CA . LEU A 1 98 ? 9.042 8.269 2.222 1.00 98.56 98 LEU A CA 1
ATOM 750 C C . LEU A 1 98 ? 10.215 7.296 2.346 1.00 98.56 98 LEU A C 1
ATOM 752 O O . LEU A 1 98 ? 10.968 7.122 1.393 1.00 98.56 98 LEU A O 1
ATOM 756 N N . ALA A 1 99 ? 10.350 6.619 3.488 1.00 98.56 99 ALA A N 1
ATOM 757 C CA . ALA A 1 99 ? 11.426 5.657 3.699 1.00 98.56 99 ALA A CA 1
ATOM 758 C C . ALA A 1 99 ? 11.352 4.491 2.698 1.00 98.56 99 ALA A C 1
ATOM 760 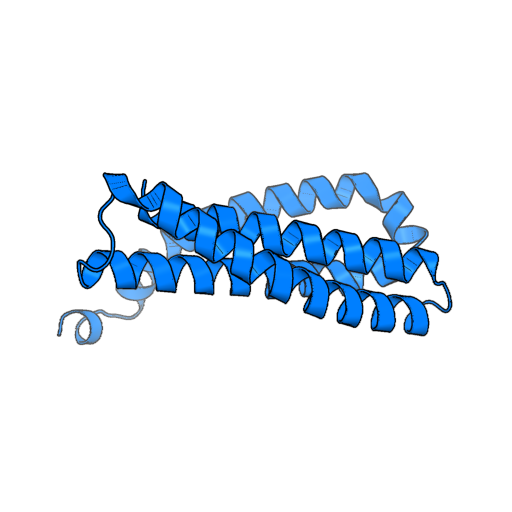O O . ALA A 1 99 ? 12.324 4.204 1.997 1.00 98.56 99 ALA A O 1
ATOM 761 N N . LEU A 1 100 ? 10.191 3.841 2.588 1.00 98.25 100 LEU A N 1
ATOM 762 C CA . LEU A 1 100 ? 10.009 2.679 1.719 1.00 98.25 100 LEU A CA 1
ATOM 763 C C . LEU A 1 100 ? 9.984 3.058 0.235 1.00 98.25 100 LEU A C 1
ATOM 765 O O . LEU A 1 100 ? 10.514 2.310 -0.583 1.00 98.25 100 LEU A O 1
ATOM 769 N N . GLY A 1 101 ? 9.432 4.217 -0.122 1.00 98.44 101 GLY A N 1
ATOM 770 C CA . GLY A 1 101 ? 9.469 4.767 -1.476 1.00 98.44 101 GLY A CA 1
ATOM 771 C C . GLY A 1 101 ? 10.896 5.076 -1.928 1.00 98.44 101 GLY A C 1
ATOM 772 O O . GLY A 1 101 ? 11.296 4.662 -3.011 1.00 98.44 101 GLY A O 1
ATOM 773 N N . CYS A 1 102 ? 11.710 5.706 -1.075 1.00 98.56 102 CYS A N 1
ATOM 774 C CA . CYS A 1 102 ? 13.126 5.939 -1.368 1.00 98.56 102 CYS A CA 1
ATOM 775 C C . CYS A 1 102 ? 13.906 4.629 -1.524 1.00 98.56 102 CYS A C 1
ATOM 777 O O . CYS A 1 102 ? 14.663 4.486 -2.479 1.00 98.56 102 CYS A O 1
ATOM 779 N N . ILE A 1 103 ? 13.712 3.657 -0.624 1.00 98.38 103 ILE A N 1
ATOM 780 C CA . ILE A 1 103 ? 14.407 2.361 -0.690 1.00 98.38 103 ILE A CA 1
ATOM 781 C C . ILE A 1 103 ? 14.026 1.604 -1.967 1.00 98.38 103 ILE A C 1
ATOM 783 O O . ILE A 1 103 ? 14.900 1.175 -2.719 1.00 98.38 103 ILE A O 1
ATOM 787 N N . THR A 1 104 ? 12.728 1.458 -2.237 1.00 97.94 104 THR A N 1
ATOM 788 C CA . THR A 1 104 ? 12.241 0.738 -3.425 1.00 97.94 104 THR A CA 1
ATOM 789 C C . THR A 1 104 ? 12.632 1.444 -4.717 1.00 97.94 104 THR A C 1
ATOM 791 O O . THR A 1 104 ? 13.088 0.784 -5.647 1.00 97.94 104 THR A O 1
ATOM 794 N N . GLY A 1 105 ? 12.533 2.774 -4.761 1.00 98.25 105 GLY A N 1
ATOM 795 C CA . GLY A 1 105 ? 12.948 3.574 -5.907 1.00 98.25 105 GLY A CA 1
ATOM 796 C C . GLY A 1 105 ? 14.453 3.516 -6.167 1.00 98.25 105 GLY A C 1
ATOM 797 O O . GLY A 1 105 ? 14.865 3.396 -7.318 1.00 98.25 105 GLY A O 1
ATOM 798 N N . LEU A 1 106 ? 15.285 3.520 -5.122 1.00 98.31 106 LEU A N 1
ATOM 799 C CA . LEU A 1 106 ? 16.733 3.355 -5.261 1.00 98.31 106 LEU A CA 1
ATOM 800 C C . LEU A 1 106 ? 17.079 1.973 -5.826 1.00 98.31 106 LEU A C 1
ATOM 802 O O . LEU A 1 106 ? 17.839 1.880 -6.787 1.00 98.31 106 LEU A O 1
ATOM 806 N N . ILE A 1 107 ? 16.485 0.912 -5.271 1.00 97.69 107 ILE A N 1
ATOM 807 C CA . ILE A 1 107 ? 16.684 -0.461 -5.756 1.00 97.69 107 ILE A CA 1
ATOM 808 C C . ILE A 1 107 ? 16.253 -0.571 -7.224 1.00 97.69 107 ILE A C 1
ATOM 810 O O . ILE A 1 107 ? 17.006 -1.085 -8.046 1.00 97.69 107 ILE A O 1
ATOM 814 N N . ALA A 1 108 ? 15.077 -0.045 -7.568 1.00 97.69 108 ALA A N 1
ATOM 815 C CA . ALA A 1 108 ? 14.556 -0.040 -8.930 1.00 97.69 108 ALA A CA 1
ATOM 816 C C . ALA A 1 108 ? 15.453 0.738 -9.904 1.00 97.69 108 ALA A C 1
ATOM 818 O O . ALA A 1 108 ? 15.725 0.262 -11.004 1.00 97.69 108 ALA A O 1
ATOM 819 N N . GLY A 1 109 ? 15.932 1.917 -9.499 1.00 97.62 109 GLY A N 1
ATOM 820 C CA . GLY A 1 109 ? 16.794 2.763 -10.321 1.00 97.62 109 GLY A CA 1
ATOM 821 C C . GLY A 1 109 ? 18.169 2.148 -10.571 1.00 97.62 109 GLY A C 1
ATOM 822 O O . GLY A 1 109 ? 18.672 2.245 -11.686 1.00 97.62 109 GLY A O 1
ATOM 823 N N . ILE A 1 110 ? 18.747 1.483 -9.564 1.00 97.31 110 ILE A N 1
ATOM 824 C CA . ILE A 1 110 ? 20.005 0.739 -9.710 1.00 97.31 110 ILE A CA 1
ATOM 825 C C . ILE A 1 110 ? 19.799 -0.469 -10.625 1.00 97.31 110 ILE A C 1
ATOM 827 O O . ILE A 1 110 ? 20.584 -0.677 -11.540 1.00 97.31 110 ILE A O 1
ATOM 831 N N . TRP A 1 111 ? 18.734 -1.245 -10.415 1.00 96.50 111 TRP A N 1
ATOM 832 C CA . TRP A 1 111 ? 18.491 -2.471 -11.178 1.00 96.50 111 TRP A CA 1
ATOM 833 C C . TRP A 1 111 ? 18.201 -2.191 -12.658 1.00 96.50 111 TRP A C 1
ATOM 835 O O . TRP A 1 111 ? 18.714 -2.882 -13.531 1.00 96.50 111 TRP A O 1
ATOM 845 N N . GLN A 1 112 ? 17.414 -1.157 -12.956 1.00 95.06 112 GLN A N 1
ATOM 846 C CA . GLN A 1 112 ? 17.118 -0.760 -14.335 1.00 95.06 112 GLN A CA 1
ATOM 847 C C . GLN A 1 112 ? 18.234 0.093 -14.967 1.00 95.06 112 GLN A C 1
ATOM 849 O O . GLN A 1 112 ? 18.110 0.476 -16.129 1.00 95.06 112 GLN A O 1
ATOM 854 N N . GLU A 1 113 ? 19.272 0.452 -14.199 1.00 95.38 113 GLU A N 1
ATOM 855 C CA . GLU A 1 113 ? 20.307 1.430 -14.573 1.00 95.38 113 GLU A CA 1
ATOM 856 C C . GLU A 1 113 ? 19.716 2.758 -15.090 1.00 95.38 113 GLU A C 1
ATOM 858 O O . GLU A 1 113 ? 20.301 3.471 -15.906 1.00 95.38 113 GLU A O 1
ATOM 863 N N . TRP A 1 114 ? 18.519 3.111 -14.608 1.00 95.75 114 TRP A N 1
ATOM 864 C CA . TRP A 1 114 ? 17.761 4.265 -15.076 1.00 95.75 114 TRP A CA 1
ATOM 865 C C . TRP A 1 114 ? 17.099 4.990 -13.908 1.00 95.75 114 TRP A C 1
ATOM 867 O O . TRP A 1 114 ? 16.095 4.554 -13.345 1.00 95.75 114 TRP A O 1
ATOM 877 N N . PHE A 1 115 ? 17.645 6.154 -13.559 1.00 95.81 115 PHE A N 1
ATOM 878 C CA . PHE A 1 115 ? 17.192 6.934 -12.405 1.00 95.81 115 PHE A CA 1
ATOM 879 C C . PHE A 1 115 ? 15.701 7.308 -12.467 1.00 95.81 115 PHE A C 1
ATOM 881 O O . PHE A 1 115 ? 15.001 7.244 -11.457 1.00 95.81 115 PHE A O 1
ATOM 888 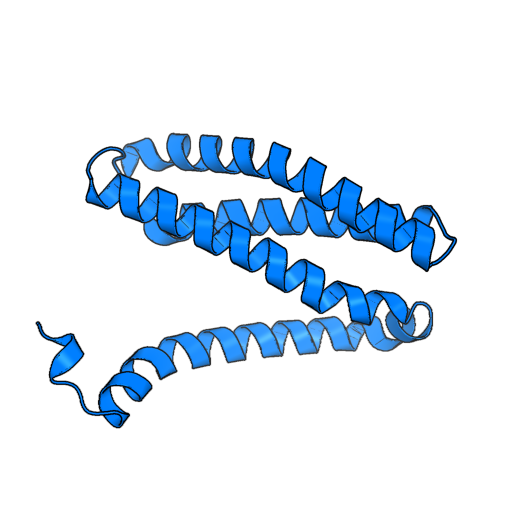N N . VAL A 1 116 ? 15.188 7.646 -13.655 1.00 96.88 116 VAL A N 1
ATOM 889 C CA . VAL A 1 116 ? 13.773 8.017 -13.833 1.00 96.88 116 VAL A CA 1
ATOM 890 C C . VAL A 1 116 ? 12.844 6.837 -13.542 1.00 96.88 116 VAL A C 1
ATOM 892 O O . VAL A 1 116 ? 11.808 7.032 -12.910 1.00 96.88 116 VAL A O 1
ATOM 895 N N . PHE A 1 117 ? 13.235 5.611 -13.904 1.00 96.88 117 PHE A N 1
ATOM 896 C CA . PHE A 1 117 ? 12.492 4.403 -13.535 1.00 96.88 117 PHE A CA 1
ATOM 897 C C . PHE A 1 117 ? 12.383 4.256 -12.017 1.00 96.88 117 PHE A C 1
ATOM 899 O O . PHE A 1 117 ? 11.295 4.041 -11.483 1.00 96.88 117 PHE A O 1
ATOM 906 N N . GLY A 1 118 ? 13.505 4.449 -11.319 1.00 97.94 118 GLY A N 1
ATOM 907 C CA . GLY A 1 118 ? 13.552 4.425 -9.862 1.00 97.94 118 GLY A CA 1
ATOM 908 C C . GLY A 1 118 ? 12.618 5.449 -9.219 1.00 97.94 118 GLY A C 1
ATOM 909 O O . GLY A 1 118 ? 11.861 5.109 -8.311 1.00 97.94 118 GLY A O 1
ATOM 910 N N . MET A 1 119 ? 12.596 6.684 -9.729 1.00 98.19 119 MET A N 1
ATOM 911 C CA . MET A 1 119 ? 11.670 7.714 -9.244 1.00 98.19 119 MET A CA 1
ATOM 912 C C . MET A 1 119 ? 10.202 7.325 -9.448 1.00 98.19 119 MET A C 1
ATOM 914 O O . MET A 1 119 ? 9.401 7.500 -8.532 1.00 98.19 119 MET A O 1
ATOM 918 N N . ILE A 1 120 ? 9.845 6.769 -10.611 1.00 97.56 120 ILE A N 1
ATOM 919 C CA . ILE A 1 120 ? 8.470 6.329 -10.899 1.00 97.56 120 ILE A CA 1
ATOM 920 C C . ILE A 1 120 ? 8.036 5.248 -9.903 1.00 97.56 120 ILE A C 1
ATOM 922 O O . ILE A 1 120 ? 6.958 5.356 -9.316 1.00 97.56 120 ILE A O 1
ATOM 926 N N . VAL A 1 121 ? 8.880 4.239 -9.666 1.00 98.12 121 VAL A N 1
ATOM 927 C CA . VAL A 1 121 ? 8.591 3.163 -8.705 1.00 98.12 121 VAL A CA 1
ATOM 928 C C . VAL A 1 121 ? 8.482 3.712 -7.281 1.00 98.12 121 VAL A C 1
ATOM 930 O O . VAL A 1 121 ? 7.511 3.415 -6.587 1.00 98.12 121 VAL A O 1
ATOM 933 N N . GLY A 1 122 ? 9.425 4.557 -6.859 1.00 98.50 122 GLY A N 1
ATOM 934 C CA . GLY A 1 122 ? 9.443 5.119 -5.509 1.00 98.50 122 GLY A CA 1
ATOM 935 C C . GLY A 1 122 ? 8.245 6.023 -5.208 1.00 98.50 122 GLY A C 1
ATOM 936 O O . GLY A 1 122 ? 7.630 5.895 -4.148 1.00 98.50 122 GLY A O 1
ATOM 937 N N . ILE A 1 123 ? 7.856 6.890 -6.151 1.00 98.56 123 ILE A N 1
ATOM 938 C CA . ILE A 1 123 ? 6.662 7.741 -6.021 1.00 98.56 123 ILE A CA 1
ATOM 939 C C . ILE A 1 123 ? 5.393 6.883 -6.008 1.00 98.56 123 ILE A C 1
ATOM 941 O O . ILE A 1 123 ? 4.504 7.116 -5.188 1.00 98.56 123 ILE A O 1
ATOM 945 N N . SER A 1 124 ? 5.317 5.862 -6.867 1.00 98.00 124 SER A N 1
ATOM 946 C CA . SER A 1 124 ? 4.178 4.936 -6.894 1.00 98.00 124 SER A CA 1
ATOM 947 C C . SER A 1 124 ? 4.014 4.218 -5.554 1.00 98.00 124 SER A C 1
ATOM 949 O O . SER A 1 124 ? 2.908 4.152 -5.020 1.00 98.00 124 SER A O 1
ATOM 951 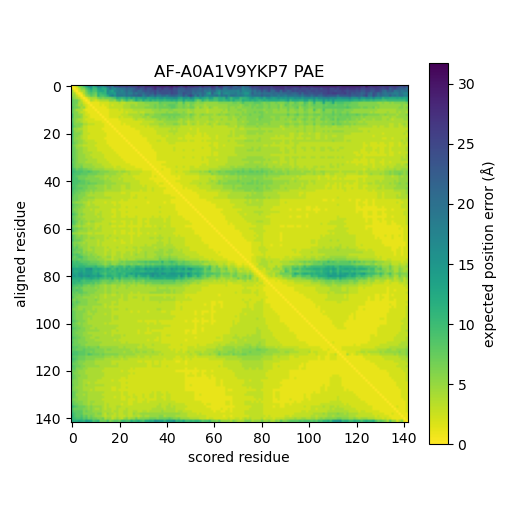N N . GLN A 1 125 ? 5.120 3.747 -4.971 1.00 98.50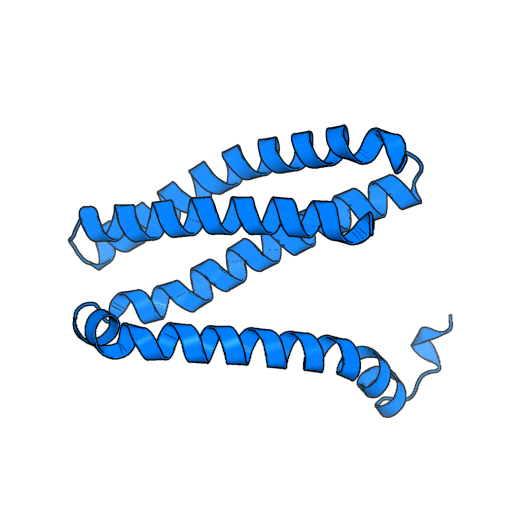 125 GLN A N 1
ATOM 952 C CA . GLN A 1 125 ? 5.128 3.093 -3.666 1.00 98.50 125 GLN A CA 1
ATOM 953 C C . GLN A 1 125 ? 4.692 4.040 -2.545 1.00 98.50 125 GLN A C 1
ATOM 955 O O . GLN A 1 125 ? 3.852 3.682 -1.722 1.00 98.50 125 GLN A O 1
ATOM 960 N N . PHE A 1 126 ? 5.229 5.262 -2.530 1.00 98.69 126 PHE A N 1
ATOM 961 C CA . PHE A 1 126 ? 4.860 6.289 -1.559 1.00 98.69 126 PHE A CA 1
ATOM 962 C C . PHE A 1 126 ? 3.351 6.569 -1.575 1.00 98.69 126 PHE A C 1
ATOM 964 O O . PHE A 1 126 ? 2.696 6.506 -0.534 1.00 98.69 126 PHE A O 1
ATOM 971 N N . LEU A 1 127 ? 2.786 6.824 -2.758 1.00 98.56 127 LEU A N 1
ATOM 972 C CA . LEU A 1 127 ? 1.358 7.107 -2.905 1.00 98.56 127 LEU A CA 1
ATOM 973 C C . LEU A 1 127 ? 0.496 5.896 -2.534 1.00 98.56 127 LEU A C 1
ATOM 975 O O . LEU A 1 127 ? -0.507 6.051 -1.839 1.00 98.56 127 LEU A O 1
ATOM 979 N N . SER A 1 128 ? 0.908 4.692 -2.936 1.00 98.25 128 SER A N 1
ATOM 980 C CA . SER A 1 128 ? 0.195 3.453 -2.617 1.00 98.25 128 SER A CA 1
ATOM 981 C C . SER A 1 128 ? 0.114 3.213 -1.103 1.00 98.25 128 SER A C 1
ATOM 983 O O . SER A 1 128 ? -0.960 2.898 -0.588 1.00 98.25 128 SER A O 1
ATOM 985 N N . ILE A 1 129 ? 1.208 3.461 -0.372 1.00 98.62 129 ILE A N 1
ATOM 986 C CA . ILE A 1 129 ? 1.255 3.375 1.094 1.00 98.62 129 ILE A CA 1
ATOM 987 C C . ILE A 1 129 ? 0.298 4.383 1.740 1.00 98.62 129 ILE A C 1
ATOM 989 O O . ILE A 1 129 ? -0.445 4.015 2.649 1.00 98.62 129 ILE A O 1
ATOM 993 N N . LEU A 1 130 ? 0.271 5.634 1.267 1.00 98.31 130 LEU A N 1
ATOM 994 C CA . LEU A 1 130 ? -0.638 6.652 1.804 1.00 98.31 130 LEU A CA 1
ATOM 995 C C . LEU A 1 130 ? -2.107 6.279 1.606 1.00 98.31 130 LEU A C 1
ATOM 997 O O . LEU A 1 130 ? -2.906 6.388 2.539 1.00 98.31 130 LEU A O 1
ATOM 1001 N N . THR A 1 131 ? -2.469 5.807 0.412 1.00 97.81 131 THR A N 1
ATOM 1002 C CA . THR A 1 131 ? -3.833 5.348 0.130 1.00 97.81 131 THR A CA 1
ATOM 1003 C C . THR A 1 131 ? -4.204 4.144 0.994 1.00 97.81 131 THR A C 1
AT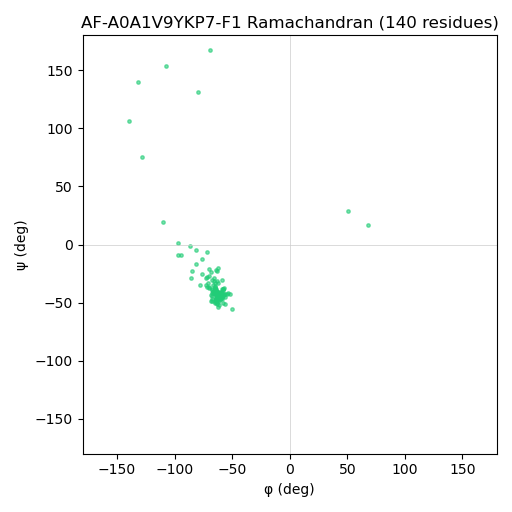OM 1005 O O . THR A 1 131 ? -5.316 4.090 1.528 1.00 97.81 131 THR A O 1
ATOM 1008 N N . ALA A 1 132 ? -3.284 3.197 1.187 1.00 97.94 132 ALA A N 1
ATOM 1009 C CA . ALA A 1 132 ? -3.527 2.028 2.021 1.00 97.94 132 ALA A CA 1
ATOM 1010 C C . ALA A 1 132 ? -3.677 2.381 3.507 1.00 97.94 132 ALA A C 1
ATOM 1012 O O . ALA A 1 132 ? -4.589 1.881 4.159 1.00 97.94 132 ALA A O 1
ATOM 1013 N N . ALA A 1 133 ? -2.850 3.282 4.041 1.00 97.88 133 ALA A N 1
ATOM 1014 C CA . ALA A 1 133 ? -2.974 3.750 5.421 1.00 97.88 133 ALA A CA 1
ATOM 1015 C C . ALA A 1 133 ? -4.296 4.494 5.658 1.00 97.88 133 ALA A C 1
ATOM 1017 O O . ALA A 1 133 ? -4.975 4.262 6.659 1.00 97.88 133 ALA A O 1
ATOM 1018 N N . PHE A 1 134 ? -4.707 5.349 4.716 1.00 97.25 134 PHE A N 1
ATOM 1019 C CA . PHE A 1 134 ? -5.990 6.046 4.791 1.00 97.25 134 PHE A CA 1
ATOM 1020 C C . PHE A 1 134 ? -7.172 5.069 4.770 1.00 97.25 134 PHE A C 1
ATOM 1022 O O . PHE A 1 134 ? -8.005 5.082 5.672 1.00 97.25 134 PHE A O 1
ATOM 1029 N N . THR A 1 135 ? -7.236 4.189 3.770 1.00 96.19 135 THR A N 1
ATOM 1030 C CA . THR A 1 135 ? -8.337 3.217 3.650 1.00 96.19 135 THR A CA 1
ATOM 1031 C C . THR A 1 135 ? -8.346 2.219 4.809 1.00 96.19 135 THR A C 1
ATOM 1033 O O . THR A 1 135 ? -9.409 1.922 5.351 1.00 96.19 135 THR A O 1
ATOM 1036 N N . GLY A 1 136 ? -7.172 1.765 5.254 1.00 96.38 136 GLY A N 1
ATOM 1037 C CA . GLY A 1 136 ? -7.011 0.873 6.399 1.00 96.38 136 GLY A CA 1
ATOM 1038 C C . GLY A 1 136 ? -7.445 1.505 7.719 1.00 96.38 136 GLY A C 1
ATOM 1039 O O . GLY A 1 136 ? -8.144 0.862 8.496 1.00 96.38 136 GLY A O 1
ATOM 1040 N N . SER A 1 137 ? -7.091 2.769 7.966 1.00 96.06 137 SER A N 1
ATOM 1041 C CA . SER A 1 137 ? -7.523 3.493 9.172 1.00 96.06 137 SER A CA 1
ATOM 1042 C C . SER A 1 137 ? -9.003 3.890 9.142 1.00 96.06 137 SER A C 1
ATOM 1044 O O . SER A 1 137 ? -9.632 3.955 10.196 1.00 96.06 137 SER A O 1
ATOM 1046 N N . ALA A 1 138 ? -9.578 4.113 7.956 1.00 95.06 138 ALA A N 1
ATOM 1047 C CA . ALA A 1 138 ? -10.991 4.443 7.794 1.00 95.06 138 ALA A CA 1
ATOM 1048 C C . ALA A 1 138 ? -11.922 3.224 7.916 1.00 95.06 138 ALA A C 1
ATOM 1050 O O . ALA A 1 138 ? -13.023 3.357 8.445 1.00 95.06 138 ALA A O 1
ATOM 1051 N N . ALA A 1 139 ? -11.493 2.043 7.459 1.00 93.62 139 ALA A N 1
ATOM 1052 C CA . ALA A 1 139 ? -12.336 0.846 7.396 1.00 93.62 139 ALA A CA 1
ATOM 1053 C C . ALA A 1 139 ? -13.024 0.453 8.726 1.00 93.62 139 ALA A C 1
ATOM 1055 O O . ALA A 1 139 ? -14.204 0.129 8.676 1.00 93.62 139 ALA A O 1
ATOM 1056 N N . PRO A 1 140 ? -12.378 0.506 9.911 1.00 92.56 140 PRO A N 1
ATOM 1057 C CA . PRO A 1 140 ? -13.030 0.156 11.181 1.00 92.56 140 PRO A CA 1
ATOM 1058 C C . PRO A 1 140 ? -14.070 1.168 11.688 1.00 92.56 140 PRO A C 1
ATOM 1060 O O . PRO A 1 140 ? -14.682 0.933 12.728 1.00 92.56 140 PRO A O 1
ATOM 1063 N N . LEU A 1 141 ? -14.202 2.325 11.034 1.00 89.75 141 LEU A N 1
ATOM 1064 C CA . LEU A 1 141 ? -15.075 3.425 11.459 1.00 89.75 141 LEU A CA 1
ATOM 1065 C C . LEU A 1 141 ? -16.432 3.432 10.747 1.00 89.75 141 LEU A C 1
ATOM 1067 O O . LEU A 1 141 ? -17.291 4.237 11.109 1.00 89.75 141 LEU A O 1
ATOM 1071 N N . ILE A 1 142 ? -16.585 2.585 9.728 1.00 85.38 142 ILE A N 1
ATOM 1072 C CA . ILE A 1 142 ? -17.777 2.421 8.889 1.00 85.38 142 ILE A CA 1
ATOM 1073 C C . ILE A 1 142 ? -18.433 1.093 9.261 1.00 85.38 142 ILE A C 1
ATOM 1075 O O . ILE A 1 142 ? -19.678 1.076 9.375 1.00 85.38 142 ILE A O 1
#

Mean predicted aligned error: 4.11 Å

Secondary structure (DSSP, 8-state):
-GGGS--HHHHHHHHHHHHHHHHHHHHHHHHHHHTTHHHHHH-THHHHHHHHHHHHHHHHHHHHHHHHHHHHHTTSS-GGGHHHHHHHHHHHHHHHHHHHHHHHHHHHHHHTT-HHHHHHHHHHHHHHHHHHHHHHHHGGG-

Solvent-accessible surface area (backbone atoms only — not comparable to full-atom values): 7397 Å² total; per-residue (Å²): 123,74,78,81,74,55,54,74,65,60,56,48,57,72,48,45,61,61,51,52,54,51,49,54,54,51,51,52,49,51,54,56,55,63,77,42,48,72,58,40,69,76,41,56,66,55,65,69,46,52,61,54,44,51,52,54,16,51,50,42,11,53,50,32,26,52,52,46,45,49,31,44,76,70,65,76,42,51,80,94,52,39,69,60,54,42,50,53,46,44,56,51,27,50,56,50,15,52,55,51,10,50,52,51,8,50,53,43,11,62,74,67,75,31,64,68,59,3,50,55,49,11,53,52,34,23,53,43,23,42,53,24,20,47,51,18,35,48,57,74,76,114

Radius of gyration: 18.5 Å; Cα contacts (8 Å, |Δi|>4): 120; chains: 1; bounding box: 38×41×49 Å

Sequence (142 aa):
MLMQQMNAFERAYRRLFALLITLFIELLVAFVISRYTDTLQTYPLLMAFIPVISAVSGNVGLQSSSIITRALALGLVSVPQASKAILHEIQAALIIGLALGCITGLIAGIWQEWFVFGMIVGISQFLSILTAAFTGSAAPLI

Foldseek 3Di:
DVVVPDDPVVVCVVVVVVVVVVVVVVVVVVVVVVVCVVVCVVPVCVVVLVVVLVVVLLVLLQVLLVVLLVCVVVVVDDLVRLVVSLVVLLVVLQVVLQVVLLVQLVVQCVVVVHNVRSNVSSVSSSVSNNVSSNCSSCVVSD

InterPro domains:
  IPR006667 SLC41A/MgtE, integral membrane domain [PF01769] (50-142)
  IPR036739 SLC41A/MgtE divalent cation transporters, integral membrane domain superfamily [G3DSA:1.10.357.20] (3-142)
  IPR036739 SLC41A/MgtE divalent cation transporters, integral membrane domain superfamily [SSF161093] (8-142)

pLDDT: mean 94.16, std 6.82, range [54.12, 98.69]

Nearest PDB structures (foldseek):
  4u9l-assembly1_A  TM=8.705E-01  e=6.574E-04  Thermus thermophilus HB8
  5x9h-assembly1_A  TM=8.794E-01  e=1.573E-03  Thermus thermophilus HB8
  8cmo-assembly1_L  TM=5.262E-01  e=8.238E+00  Coelastrella
  8fvt-assembly1_B  TM=3.016E-01  e=3.260E+00  synthetic construct